Protein AF-A0A158QHE8-F1 (afdb_monomer_lite)

Foldseek 3Di:
DDDPPPVVVVVVVVDPWCFLVNQFDWDWDDDPPDNPDTDTHTRDDDDDQQDDPDPVSVVVNLVCLLVVHCVVVVLQQQQQDADPRTDGHGRRCCVSNVVSVVSNVVSVVVVVVVVVVVVVVVVVVVVVVVVVVVVVVVVPPD

Structure (mmCIF, N/CA/C/O backbone):
data_AF-A0A158QHE8-F1
#
_entry.id   AF-A0A158QHE8-F1
#
loop_
_atom_site.group_PDB
_atom_site.id
_atom_site.type_symbol
_atom_site.label_atom_id
_atom_site.label_alt_id
_atom_site.label_comp_id
_atom_site.label_asym_id
_atom_site.label_entity_id
_atom_site.label_seq_id
_atom_site.pdbx_PDB_ins_code
_atom_site.Cartn_x
_atom_site.Cartn_y
_atom_site.Cartn_z
_atom_site.occupancy
_atom_site.B_iso_or_equiv
_atom_site.auth_seq_id
_atom_site.auth_comp_id
_atom_site.auth_asym_id
_atom_site.auth_atom_id
_atom_site.pdbx_PDB_model_num
ATOM 1 N N . MET A 1 1 ? 32.308 -4.640 -48.164 1.00 33.34 1 MET A N 1
ATOM 2 C CA . MET A 1 1 ? 32.770 -5.032 -46.815 1.00 33.34 1 MET A CA 1
ATOM 3 C C . MET A 1 1 ? 31.640 -4.770 -45.834 1.00 33.34 1 MET A C 1
ATOM 5 O O . MET A 1 1 ? 31.375 -3.624 -45.507 1.00 33.34 1 MET A O 1
ATOM 9 N N . HIS A 1 2 ? 30.897 -5.818 -45.483 1.00 29.27 2 HIS A N 1
ATOM 10 C CA . HIS A 1 2 ? 29.743 -5.762 -44.586 1.00 29.27 2 HIS A CA 1
ATOM 11 C C . HIS A 1 2 ? 30.221 -6.187 -43.193 1.00 29.27 2 HIS A C 1
ATOM 13 O O . HIS A 1 2 ? 30.772 -7.276 -43.046 1.00 29.27 2 HIS A O 1
ATOM 19 N N . SER A 1 3 ? 30.081 -5.306 -42.201 1.00 35.41 3 SER A N 1
ATOM 20 C CA . SER A 1 3 ? 30.387 -5.618 -40.802 1.00 35.41 3 SER A CA 1
ATOM 21 C C . SER A 1 3 ? 29.316 -6.580 -40.260 1.00 35.41 3 SER A C 1
ATOM 23 O O . SER A 1 3 ? 28.138 -6.230 -40.334 1.00 35.41 3 SER A O 1
ATOM 25 N N . PRO A 1 4 ? 29.663 -7.766 -39.717 1.00 40.38 4 PRO A N 1
ATOM 26 C CA . PRO A 1 4 ? 28.682 -8.777 -39.296 1.00 40.38 4 PRO A CA 1
ATOM 27 C C . PRO A 1 4 ? 27.926 -8.435 -37.998 1.00 40.38 4 PRO A C 1
ATOM 29 O O . PRO A 1 4 ? 27.079 -9.207 -37.559 1.00 40.38 4 PRO A O 1
ATOM 32 N N . ASN A 1 5 ? 28.210 -7.293 -37.364 1.00 40.19 5 ASN A N 1
ATOM 33 C CA . ASN A 1 5 ? 27.805 -7.037 -35.977 1.00 40.19 5 ASN A CA 1
ATOM 34 C C . ASN A 1 5 ? 26.470 -6.280 -35.826 1.00 40.19 5 ASN A C 1
ATOM 36 O O . ASN A 1 5 ? 26.023 -6.059 -34.703 1.00 40.19 5 ASN A O 1
ATOM 40 N N . SER A 1 6 ? 25.801 -5.889 -36.918 1.00 41.22 6 SER A N 1
ATOM 41 C CA . SER A 1 6 ? 24.532 -5.138 -36.841 1.00 41.22 6 SER A CA 1
ATOM 42 C C . SER A 1 6 ? 23.288 -6.018 -36.659 1.00 41.22 6 SER A C 1
ATOM 44 O O . SER A 1 6 ? 22.248 -5.519 -36.227 1.00 41.22 6 SER A O 1
ATOM 46 N N . LEU A 1 7 ? 23.385 -7.325 -36.930 1.00 37.94 7 LEU A N 1
ATOM 47 C CA . LEU A 1 7 ? 22.260 -8.268 -36.834 1.00 37.94 7 LEU A CA 1
ATOM 48 C C . LEU A 1 7 ? 21.968 -8.733 -35.395 1.00 37.94 7 LEU A C 1
ATOM 50 O O . LEU A 1 7 ? 20.879 -9.233 -35.125 1.00 37.94 7 LEU A O 1
ATOM 54 N N . GLY A 1 8 ? 22.910 -8.548 -34.460 1.00 34.84 8 GLY A N 1
ATOM 55 C CA . GLY A 1 8 ? 22.705 -8.847 -33.036 1.00 34.84 8 GLY A CA 1
ATOM 56 C C . GLY A 1 8 ? 22.002 -7.722 -32.270 1.00 34.84 8 GLY A C 1
ATOM 57 O O . GLY A 1 8 ? 21.229 -7.989 -31.358 1.00 34.84 8 GLY A O 1
ATOM 58 N N . VAL A 1 9 ? 22.224 -6.465 -32.670 1.00 43.16 9 VAL A N 1
ATOM 59 C CA . VAL A 1 9 ? 21.632 -5.283 -32.014 1.00 43.16 9 VAL A CA 1
ATOM 60 C C . VAL A 1 9 ? 20.197 -5.041 -32.489 1.00 43.16 9 VAL A C 1
ATOM 62 O O . VAL A 1 9 ? 19.340 -4.652 -31.703 1.00 43.16 9 VAL A O 1
ATOM 65 N N . THR A 1 10 ? 19.900 -5.335 -33.756 1.00 39.47 10 THR A N 1
ATOM 66 C CA . THR A 1 10 ? 18.564 -5.123 -34.344 1.00 39.47 10 THR A CA 1
ATOM 67 C C . THR A 1 10 ? 17.521 -6.144 -33.883 1.00 39.47 10 THR A C 1
ATOM 69 O O . THR A 1 10 ? 16.352 -5.791 -33.783 1.00 39.47 10 THR A O 1
ATOM 72 N N . ARG A 1 11 ? 17.921 -7.363 -33.486 1.00 34.16 11 ARG A N 1
ATOM 73 C CA . ARG A 1 11 ? 17.005 -8.359 -32.889 1.00 34.16 11 ARG A CA 1
ATOM 74 C C . ARG A 1 11 ? 16.609 -8.071 -31.435 1.00 34.16 11 ARG A C 1
ATOM 76 O O . ARG A 1 11 ? 15.685 -8.693 -30.924 1.00 34.16 11 ARG A O 1
ATOM 83 N N . LEU A 1 12 ? 17.308 -7.158 -30.759 1.00 44.22 12 LEU A N 1
ATOM 84 C CA . LEU A 1 12 ? 17.022 -6.786 -29.368 1.00 44.22 12 LEU A CA 1
ATOM 85 C C . LEU A 1 12 ? 16.002 -5.643 -29.256 1.00 44.22 12 LEU A C 1
ATOM 87 O O . LEU A 1 12 ? 15.451 -5.436 -28.182 1.00 44.22 12 LEU A O 1
ATOM 91 N N . ILE A 1 13 ? 15.713 -4.931 -30.352 1.00 44.88 13 ILE A N 1
ATOM 92 C CA . ILE A 1 13 ? 14.737 -3.826 -30.370 1.00 44.88 13 ILE A CA 1
ATOM 93 C C . ILE A 1 13 ? 13.290 -4.349 -30.474 1.00 44.88 13 ILE A C 1
ATOM 95 O O . ILE A 1 13 ? 12.356 -3.650 -30.099 1.00 44.88 13 ILE A O 1
ATOM 99 N N . GLU A 1 14 ? 13.079 -5.596 -30.910 1.00 44.88 14 GLU A N 1
ATOM 100 C CA . GLU A 1 14 ? 11.734 -6.193 -31.001 1.00 44.88 14 GLU A CA 1
ATOM 101 C C . GLU A 1 14 ? 11.155 -6.623 -29.644 1.00 44.88 14 GLU A C 1
ATOM 103 O O . GLU A 1 14 ? 9.944 -6.771 -29.511 1.00 44.88 14 GLU A O 1
ATOM 108 N N . ASN A 1 15 ? 11.989 -6.775 -28.612 1.00 43.66 15 ASN A N 1
ATOM 109 C CA . ASN A 1 15 ? 11.552 -7.185 -27.281 1.00 43.66 15 ASN A CA 1
ATOM 110 C C . ASN A 1 15 ? 11.829 -6.054 -26.291 1.00 43.66 15 ASN A C 1
ATOM 112 O O . ASN A 1 15 ? 12.889 -5.997 -25.677 1.00 43.66 15 ASN A O 1
ATOM 116 N N . ASN A 1 16 ? 10.849 -5.159 -26.156 1.00 49.03 16 ASN A N 1
ATOM 117 C CA . ASN A 1 16 ? 10.824 -3.938 -25.339 1.00 49.03 16 ASN A CA 1
ATOM 118 C C . ASN A 1 16 ? 10.921 -4.174 -23.807 1.00 49.03 16 ASN A C 1
ATOM 120 O O . ASN A 1 16 ? 10.322 -3.453 -23.012 1.00 49.03 16 ASN A O 1
ATOM 124 N N . TRP A 1 17 ? 11.643 -5.205 -23.369 1.00 51.34 17 TRP A N 1
ATOM 125 C CA . TRP A 1 17 ? 11.771 -5.616 -21.977 1.00 51.34 17 TRP A CA 1
ATOM 126 C C . TRP A 1 17 ? 13.181 -5.291 -21.483 1.00 51.34 17 TRP A C 1
ATOM 128 O O . TRP A 1 17 ? 14.134 -6.022 -21.751 1.00 51.34 17 TRP A O 1
ATOM 138 N N . VAL A 1 18 ? 13.329 -4.190 -20.742 1.00 57.62 18 VAL A N 1
ATOM 139 C CA . VAL A 1 18 ? 14.586 -3.866 -20.050 1.00 57.62 18 VAL A CA 1
ATOM 140 C C . VAL A 1 18 ? 14.807 -4.910 -18.955 1.00 57.62 18 VAL A C 1
ATOM 142 O O . VAL A 1 18 ? 14.212 -4.839 -17.886 1.00 57.62 18 VAL A O 1
ATOM 145 N N . GLN A 1 19 ? 15.617 -5.921 -19.243 1.00 61.06 19 GLN A N 1
ATOM 146 C CA . GLN A 1 19 ? 15.962 -6.998 -18.311 1.00 61.06 19 GLN A CA 1
ATOM 147 C C . GLN A 1 19 ? 17.095 -6.579 -17.364 1.00 61.06 19 GLN A C 1
ATOM 149 O O . GLN A 1 19 ? 17.908 -5.718 -17.719 1.00 61.06 19 GLN A O 1
ATOM 154 N N . LEU A 1 20 ? 17.207 -7.239 -16.203 1.00 58.28 20 LEU A N 1
ATOM 155 C CA . LEU A 1 20 ? 18.291 -7.052 -15.219 1.00 58.28 20 LEU A CA 1
ATOM 156 C C . LEU A 1 20 ? 19.687 -6.944 -15.872 1.00 58.28 20 LEU A C 1
ATOM 158 O O . LEU A 1 20 ? 20.482 -6.063 -15.543 1.00 58.28 20 LEU A O 1
ATOM 162 N N . PHE A 1 21 ? 19.965 -7.802 -16.858 1.00 58.53 21 PHE A N 1
ATOM 163 C CA . PHE A 1 21 ? 21.249 -7.858 -17.565 1.00 58.53 21 PHE A CA 1
ATOM 164 C C . PHE A 1 21 ? 21.577 -6.606 -18.396 1.00 58.53 21 PHE A C 1
ATOM 166 O O . PHE A 1 21 ? 22.757 -6.318 -18.606 1.00 58.53 21 PHE A O 1
ATOM 173 N N . PHE A 1 22 ? 20.572 -5.838 -18.830 1.00 66.00 22 PHE A N 1
ATOM 174 C CA . PHE A 1 22 ? 20.749 -4.623 -19.634 1.00 66.00 22 PHE A CA 1
ATOM 175 C C . PHE A 1 22 ? 20.907 -3.348 -18.787 1.00 66.00 22 PHE A C 1
ATOM 177 O O . PHE A 1 22 ? 21.233 -2.287 -19.326 1.00 66.00 22 PHE A O 1
ATOM 184 N N . CYS A 1 23 ? 20.738 -3.428 -17.461 1.00 68.69 23 CYS A N 1
ATOM 185 C CA . CYS A 1 23 ? 20.956 -2.309 -16.541 1.00 68.69 23 CYS A CA 1
ATOM 186 C C . CYS A 1 23 ? 22.450 -2.154 -16.191 1.00 68.69 23 CYS A C 1
ATOM 188 O O . CYS A 1 23 ? 22.857 -2.278 -15.038 1.00 68.69 23 CYS A O 1
ATOM 190 N N . ARG A 1 24 ? 23.290 -1.937 -17.210 1.00 71.38 24 ARG A N 1
ATOM 191 C CA . ARG A 1 24 ? 24.736 -1.698 -17.066 1.00 71.38 24 ARG A CA 1
ATOM 192 C C . ARG A 1 24 ? 25.168 -0.484 -17.889 1.00 71.38 24 ARG A C 1
ATOM 194 O O . ARG A 1 24 ? 24.560 -0.178 -18.914 1.00 71.38 24 ARG A O 1
ATOM 201 N N . GLY A 1 25 ? 26.230 0.188 -17.449 1.00 80.44 25 GLY A N 1
ATOM 202 C CA . GLY A 1 25 ? 26.768 1.390 -18.094 1.00 80.44 25 GLY A CA 1
ATOM 203 C C . GLY A 1 25 ? 26.178 2.690 -17.541 1.00 80.44 25 GLY A C 1
ATOM 204 O O . GLY A 1 25 ? 25.587 2.709 -16.465 1.00 80.44 25 GLY A O 1
ATOM 205 N N . TYR A 1 26 ? 26.345 3.786 -18.277 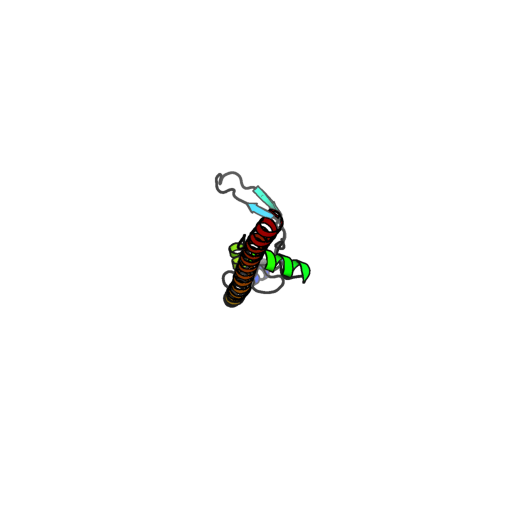1.00 81.56 26 TYR A N 1
ATOM 206 C CA . TYR A 1 26 ? 25.949 5.128 -17.842 1.00 81.56 26 TYR A CA 1
ATOM 207 C C . TYR A 1 26 ? 24.707 5.614 -18.599 1.00 81.56 26 TYR A C 1
ATOM 209 O O . TYR A 1 26 ? 24.410 5.168 -19.712 1.00 81.56 26 TYR A O 1
ATOM 217 N N . TYR A 1 27 ? 23.940 6.506 -17.986 1.00 81.44 27 TYR A N 1
ATOM 218 C CA . TYR A 1 27 ? 22.881 7.266 -18.639 1.00 81.44 27 TYR A CA 1
ATOM 219 C C . TYR A 1 27 ? 23.106 8.756 -18.407 1.00 81.44 27 TYR A C 1
ATOM 221 O O . TYR A 1 27 ? 23.721 9.151 -17.419 1.00 81.44 27 TYR A O 1
ATOM 229 N N . ILE A 1 28 ? 22.625 9.564 -19.345 1.00 84.69 28 ILE A N 1
ATOM 230 C CA . ILE A 1 28 ? 22.674 11.015 -19.230 1.00 84.69 28 ILE A CA 1
ATOM 231 C C . ILE A 1 28 ? 21.380 11.452 -18.552 1.00 84.69 28 ILE A C 1
ATOM 233 O O . ILE A 1 28 ? 20.292 11.148 -19.051 1.00 84.69 28 ILE A O 1
ATOM 237 N N . ARG A 1 29 ? 21.499 12.116 -17.403 1.00 81.56 29 ARG A N 1
ATOM 238 C CA . ARG A 1 29 ? 20.388 12.796 -16.744 1.00 81.56 29 ARG A CA 1
ATOM 239 C C . ARG A 1 29 ? 20.438 14.268 -17.141 1.00 81.56 29 ARG A C 1
ATOM 241 O O . ARG A 1 29 ? 21.485 14.899 -17.058 1.00 81.56 29 ARG A O 1
ATOM 248 N N . TYR A 1 30 ? 19.289 14.784 -17.555 1.00 80.56 30 TYR A N 1
ATOM 249 C CA . TYR A 1 30 ? 19.059 16.212 -17.718 1.00 80.56 30 TYR A CA 1
ATOM 250 C C . TYR A 1 30 ? 18.218 16.656 -16.525 1.00 80.56 30 TYR A C 1
ATOM 252 O O . TYR A 1 30 ? 17.148 16.084 -16.290 1.00 80.56 30 TYR A O 1
ATOM 260 N N . GLU A 1 31 ? 18.719 17.597 -15.732 1.00 77.25 31 GLU A N 1
ATOM 261 C CA . GLU A 1 31 ? 17.907 18.234 -14.700 1.00 77.25 31 GLU A CA 1
ATOM 262 C C . GLU A 1 31 ? 16.925 19.190 -15.388 1.00 77.25 31 GLU A C 1
ATOM 264 O O . GLU A 1 31 ? 17.266 19.841 -16.374 1.00 77.25 31 GLU A O 1
ATOM 269 N N . SER A 1 32 ? 15.669 19.216 -14.939 1.00 67.38 32 SER A N 1
ATOM 270 C CA . SER A 1 32 ? 14.552 19.828 -15.678 1.00 67.38 32 SER A CA 1
ATOM 271 C C . SER A 1 32 ? 14.678 21.336 -15.921 1.00 67.38 32 SER A C 1
ATOM 273 O O . SER A 1 32 ? 13.879 21.886 -16.675 1.00 67.38 32 SER A O 1
ATOM 275 N N . GLU A 1 33 ? 15.647 21.997 -15.291 1.00 66.06 33 GLU A N 1
ATOM 276 C CA . GLU A 1 33 ? 15.824 23.450 -15.331 1.00 66.06 33 GLU A CA 1
ATOM 277 C C . GLU A 1 33 ? 17.030 23.903 -16.174 1.00 66.06 33 GLU A C 1
ATOM 279 O O . GLU A 1 33 ? 17.072 25.070 -16.550 1.00 66.06 33 GLU A O 1
ATOM 284 N N . ASP A 1 34 ? 17.943 23.002 -16.565 1.00 59.97 34 ASP A N 1
ATOM 285 C CA . ASP A 1 34 ? 19.123 23.343 -17.373 1.00 59.97 34 ASP A CA 1
ATOM 286 C C . ASP A 1 34 ? 19.448 22.215 -18.368 1.00 59.97 34 ASP A C 1
ATOM 288 O O . ASP A 1 34 ? 20.001 21.168 -18.029 1.00 59.97 34 ASP A O 1
ATOM 292 N N . THR A 1 35 ? 19.101 22.417 -19.644 1.00 67.12 35 THR A N 1
ATOM 293 C CA . THR A 1 35 ? 19.384 21.429 -20.713 1.00 67.12 35 THR A CA 1
ATOM 294 C C . THR A 1 35 ? 20.874 21.400 -21.094 1.00 67.12 35 THR A C 1
ATOM 296 O O . THR A 1 35 ? 21.330 20.470 -21.760 1.00 67.12 35 THR A O 1
ATOM 299 N N . ASP A 1 36 ? 21.643 22.389 -20.633 1.00 73.19 36 ASP A N 1
ATOM 300 C CA . ASP A 1 36 ? 23.030 22.624 -21.039 1.00 73.19 36 ASP A CA 1
ATOM 301 C C . ASP A 1 36 ? 24.067 21.862 -20.193 1.00 73.19 36 ASP A C 1
ATOM 303 O O . ASP A 1 36 ? 25.238 21.797 -20.576 1.00 73.19 36 ASP A O 1
ATOM 307 N N . GLN A 1 37 ? 23.665 21.236 -19.079 1.00 73.94 37 GLN A N 1
ATOM 308 C CA . GLN A 1 37 ? 24.568 20.486 -18.194 1.00 73.94 37 GLN A CA 1
ATOM 309 C C . GLN A 1 37 ? 24.133 19.018 -18.040 1.00 73.94 37 GLN A C 1
ATOM 311 O O . GLN A 1 37 ? 23.455 18.658 -17.079 1.00 73.94 37 GLN A O 1
ATOM 316 N N . PRO A 1 38 ? 24.511 18.136 -18.986 1.00 79.31 38 PRO A N 1
ATOM 317 C CA . PRO A 1 38 ? 24.222 16.712 -18.878 1.00 79.31 38 PRO A CA 1
ATOM 318 C C . PRO A 1 38 ? 25.084 16.049 -17.796 1.00 79.31 38 PRO A C 1
ATOM 320 O O . PRO A 1 38 ? 26.310 15.982 -17.918 1.00 79.31 38 PRO A O 1
ATOM 323 N N . GLU A 1 39 ? 24.448 15.470 -16.780 1.00 80.19 39 GLU A N 1
ATOM 324 C CA . GLU A 1 39 ? 25.140 14.669 -15.772 1.00 80.19 39 GLU A CA 1
ATOM 325 C C . GLU A 1 39 ? 25.212 13.197 -16.192 1.00 80.19 39 GLU A C 1
ATOM 327 O O . GLU A 1 39 ? 24.207 12.553 -16.513 1.00 80.19 39 GLU A O 1
ATOM 332 N N . LEU A 1 40 ? 26.422 12.634 -16.168 1.00 82.44 40 LEU A N 1
ATOM 333 C CA . LEU A 1 40 ? 26.656 11.209 -16.392 1.00 82.44 40 LEU A CA 1
ATOM 334 C C . LEU A 1 40 ? 26.414 10.440 -15.094 1.00 82.44 40 LEU A C 1
ATOM 336 O O . LEU A 1 40 ? 27.215 10.495 -14.162 1.00 82.44 40 LEU A O 1
ATOM 340 N N . MET A 1 41 ? 25.329 9.673 -15.056 1.00 80.62 41 MET A N 1
ATOM 341 C CA . MET A 1 41 ? 24.976 8.834 -13.916 1.00 80.62 41 MET A CA 1
ATOM 342 C C . MET A 1 41 ? 25.134 7.352 -14.250 1.00 80.62 41 MET A C 1
ATOM 344 O O . MET A 1 41 ? 24.831 6.903 -15.355 1.00 80.62 41 MET A O 1
ATOM 348 N N . GLU A 1 42 ? 25.589 6.558 -13.283 1.00 81.50 42 GLU A N 1
ATOM 349 C CA . GLU A 1 42 ? 25.657 5.104 -13.434 1.00 81.50 42 GLU A CA 1
ATOM 350 C C . GLU A 1 42 ? 24.252 4.488 -13.357 1.00 81.50 42 GLU A C 1
ATOM 352 O O . GLU A 1 42 ? 23.460 4.800 -12.458 1.00 81.50 42 GLU A O 1
ATOM 357 N N . ARG A 1 43 ? 23.931 3.594 -14.298 1.00 77.88 43 ARG A N 1
ATOM 358 C CA . ARG A 1 43 ? 22.698 2.804 -14.251 1.00 77.88 43 ARG A CA 1
ATOM 359 C C . ARG A 1 43 ? 22.832 1.763 -13.149 1.00 77.88 43 ARG A C 1
ATOM 361 O O . ARG A 1 43 ? 23.736 0.935 -13.185 1.00 77.88 43 ARG A O 1
ATOM 368 N N . ARG A 1 44 ? 21.906 1.781 -12.195 1.00 77.69 44 ARG A N 1
ATOM 369 C CA . ARG A 1 44 ? 21.813 0.770 -11.141 1.00 77.69 44 ARG A CA 1
ATOM 370 C C . ARG A 1 44 ? 20.415 0.184 -11.128 1.00 77.69 44 ARG A C 1
ATOM 372 O O . ARG A 1 44 ? 19.433 0.922 -11.201 1.00 77.69 44 ARG A O 1
ATOM 379 N N . TRP A 1 45 ? 20.340 -1.137 -11.016 1.00 76.31 45 TRP A N 1
ATOM 380 C CA . TRP A 1 45 ? 19.077 -1.818 -10.793 1.00 76.31 45 TRP A CA 1
ATOM 381 C C . TRP A 1 45 ? 18.718 -1.676 -9.316 1.00 76.31 45 TRP A C 1
ATOM 383 O O . TRP A 1 45 ? 19.445 -2.151 -8.443 1.00 76.31 45 TRP A O 1
ATOM 393 N N . LEU A 1 46 ? 17.655 -0.928 -9.042 1.00 78.94 46 LEU A N 1
ATOM 394 C CA . LEU A 1 46 ? 17.232 -0.598 -7.689 1.00 78.94 46 LEU A CA 1
ATOM 395 C C . LEU A 1 46 ? 15.902 -1.280 -7.401 1.00 78.94 46 LEU A C 1
ATOM 397 O O . LEU A 1 46 ? 14.918 -1.0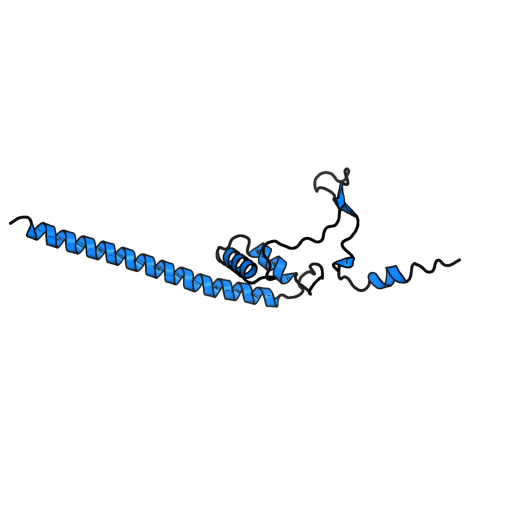56 -8.107 1.00 78.94 46 LEU A O 1
ATOM 401 N N . ASN A 1 47 ? 15.880 -2.065 -6.327 1.00 78.56 47 ASN A N 1
ATOM 402 C CA . ASN A 1 47 ? 14.644 -2.574 -5.759 1.00 78.56 47 ASN A CA 1
ATOM 403 C C . ASN A 1 47 ? 13.963 -1.488 -4.941 1.00 78.56 47 ASN A C 1
ATOM 405 O O . ASN A 1 47 ? 14.606 -0.695 -4.249 1.00 78.56 47 ASN A O 1
ATOM 409 N N . TYR A 1 48 ? 12.641 -1.470 -5.011 1.00 80.62 48 TYR A N 1
ATOM 410 C CA . TYR A 1 48 ? 11.861 -0.573 -4.180 1.00 80.62 48 TYR A CA 1
ATOM 411 C C . TYR A 1 48 ? 11.819 -1.097 -2.745 1.00 80.62 48 TYR A C 1
ATOM 413 O O . TYR A 1 48 ? 11.679 -2.310 -2.554 1.00 80.62 48 TYR A O 1
ATOM 421 N N . PRO A 1 49 ? 11.958 -0.217 -1.736 1.00 80.50 49 PRO A N 1
ATOM 422 C CA . PRO A 1 49 ? 12.024 -0.635 -0.341 1.00 80.50 49 PRO A CA 1
ATOM 423 C C . PRO A 1 49 ? 10.768 -1.387 0.113 1.00 80.50 49 PRO A C 1
ATOM 425 O O . PRO A 1 49 ? 10.891 -2.346 0.865 1.00 80.50 49 PRO A O 1
ATOM 428 N N . LEU A 1 50 ? 9.582 -1.004 -0.376 1.00 83.12 50 LEU A N 1
ATOM 429 C CA . LEU A 1 50 ? 8.316 -1.668 -0.053 1.00 83.12 50 LEU A CA 1
ATOM 430 C C . LEU A 1 50 ? 7.980 -2.710 -1.127 1.00 83.12 50 LEU A C 1
ATOM 432 O O . LEU A 1 50 ? 7.340 -2.413 -2.134 1.00 83.12 50 LEU A O 1
ATOM 436 N N . ASN A 1 51 ? 8.469 -3.930 -0.940 1.00 84.62 51 ASN A N 1
ATOM 437 C CA . ASN A 1 51 ? 8.266 -5.038 -1.870 1.00 84.62 51 ASN A CA 1
ATOM 438 C C . ASN A 1 51 ? 7.648 -6.255 -1.170 1.00 84.62 51 ASN A C 1
ATOM 440 O O . ASN A 1 51 ? 7.537 -6.311 0.056 1.00 84.62 51 ASN A O 1
ATOM 444 N N . PHE A 1 52 ? 7.259 -7.242 -1.978 1.00 86.19 52 PHE A N 1
ATOM 445 C CA . PHE A 1 52 ? 6.652 -8.495 -1.526 1.00 86.19 52 PHE A CA 1
ATOM 446 C C . PHE A 1 52 ? 7.631 -9.677 -1.576 1.00 86.19 52 PHE A C 1
ATOM 448 O O . PHE A 1 52 ? 7.196 -10.825 -1.591 1.00 86.19 52 PHE A O 1
ATOM 455 N N . ASP A 1 53 ? 8.942 -9.413 -1.572 1.00 84.94 53 ASP A N 1
ATOM 456 C CA . ASP A 1 53 ? 9.971 -10.455 -1.710 1.00 84.94 53 ASP A CA 1
ATOM 457 C C . ASP A 1 53 ? 10.064 -11.332 -0.452 1.00 84.94 53 ASP A C 1
ATOM 459 O O . ASP A 1 53 ? 10.391 -12.514 -0.518 1.00 84.94 53 ASP A O 1
ATOM 463 N N . ASN A 1 54 ? 9.768 -10.751 0.717 1.00 89.50 54 ASN A N 1
ATOM 464 C CA . ASN A 1 54 ? 9.809 -11.424 2.013 1.00 89.50 54 ASN A CA 1
ATOM 465 C C . ASN A 1 54 ? 8.545 -11.125 2.818 1.00 89.50 54 ASN A C 1
ATOM 467 O O . ASN A 1 54 ? 8.032 -10.007 2.777 1.00 89.50 54 ASN A O 1
ATOM 471 N N . VAL A 1 55 ? 8.102 -12.082 3.641 1.00 91.56 55 VAL A N 1
ATOM 472 C CA . VAL A 1 55 ? 6.896 -11.931 4.479 1.00 91.56 55 VAL A CA 1
ATOM 473 C C . VAL A 1 55 ? 6.935 -10.667 5.356 1.00 91.56 55 VAL A C 1
ATOM 475 O O . VAL A 1 55 ? 5.963 -9.915 5.317 1.00 91.56 55 VAL A O 1
ATOM 478 N N . PRO A 1 56 ? 8.024 -10.348 6.092 1.00 92.00 56 PRO A N 1
ATOM 479 C CA . PRO A 1 56 ? 8.063 -9.133 6.910 1.00 92.00 56 PRO A CA 1
ATOM 480 C C . PRO A 1 56 ? 7.968 -7.845 6.085 1.00 92.00 56 PRO A C 1
ATOM 482 O O . PRO A 1 56 ? 7.310 -6.895 6.502 1.00 92.00 56 PRO A O 1
ATOM 485 N N . ASN A 1 57 ? 8.585 -7.818 4.901 1.00 89.88 57 ASN A N 1
ATOM 486 C CA . ASN A 1 57 ? 8.546 -6.641 4.037 1.00 89.88 57 ASN A CA 1
ATOM 487 C C . ASN A 1 57 ? 7.176 -6.472 3.363 1.00 89.88 57 ASN A C 1
ATOM 489 O O . ASN A 1 57 ? 6.674 -5.356 3.235 1.00 89.88 57 ASN A O 1
ATOM 493 N N . GLY A 1 58 ? 6.523 -7.586 3.022 1.00 89.38 58 GLY A N 1
ATOM 494 C CA . GLY A 1 58 ? 5.142 -7.599 2.550 1.00 89.38 58 GLY A CA 1
ATOM 495 C C . GLY A 1 58 ? 4.164 -7.109 3.620 1.00 89.38 58 GLY A C 1
ATOM 496 O O . GLY A 1 58 ? 3.273 -6.320 3.317 1.00 89.38 58 GLY A O 1
ATOM 497 N N . LEU A 1 59 ? 4.361 -7.492 4.887 1.00 91.12 59 LEU A N 1
ATOM 498 C CA . LEU A 1 59 ? 3.563 -6.973 6.004 1.00 91.12 59 LEU A CA 1
ATOM 499 C C . LEU A 1 59 ? 3.766 -5.467 6.204 1.00 91.12 59 LEU A C 1
ATOM 501 O O . LEU A 1 59 ? 2.782 -4.747 6.352 1.00 91.12 59 LEU A O 1
ATOM 505 N N . LEU A 1 60 ? 5.010 -4.977 6.156 1.00 91.31 60 LEU A N 1
ATOM 506 C CA . LEU A 1 60 ? 5.301 -3.540 6.218 1.00 91.31 60 LEU A CA 1
ATOM 507 C C . LEU A 1 60 ? 4.628 -2.784 5.065 1.00 91.31 60 LEU A C 1
ATOM 509 O O . LEU A 1 60 ? 4.012 -1.742 5.269 1.00 91.31 60 LEU A O 1
ATOM 513 N N . THR A 1 61 ? 4.699 -3.346 3.863 1.00 89.69 61 THR A N 1
ATOM 514 C CA . THR A 1 61 ? 4.057 -2.802 2.667 1.00 89.69 61 THR A CA 1
ATOM 515 C C . THR A 1 61 ? 2.538 -2.696 2.834 1.00 89.69 61 THR A C 1
ATOM 517 O O . THR A 1 61 ? 1.949 -1.649 2.562 1.00 89.69 61 THR A O 1
ATOM 520 N N . LEU A 1 62 ? 1.894 -3.753 3.334 1.00 88.69 62 LEU A N 1
ATOM 521 C CA . LEU A 1 62 ? 0.455 -3.777 3.607 1.00 88.69 62 LEU A CA 1
ATOM 522 C C . LEU A 1 62 ? 0.053 -2.848 4.760 1.00 88.69 62 LEU A C 1
ATOM 524 O O . LEU A 1 62 ? -1.045 -2.285 4.739 1.00 88.69 62 LEU A O 1
ATOM 528 N N . PHE A 1 63 ? 0.932 -2.663 5.743 1.00 89.56 63 PHE A N 1
ATOM 529 C CA . PHE A 1 63 ? 0.739 -1.708 6.827 1.00 89.56 63 PHE A CA 1
ATOM 530 C C . PHE A 1 63 ? 0.741 -0.268 6.298 1.00 89.56 63 PHE A C 1
ATOM 532 O O . PHE A 1 63 ? -0.224 0.454 6.532 1.00 89.56 63 PHE A O 1
ATOM 539 N N . VAL A 1 64 ? 1.742 0.120 5.502 1.00 89.38 64 VAL A N 1
ATOM 540 C CA . VAL A 1 64 ? 1.799 1.446 4.852 1.00 89.38 64 VAL A CA 1
ATOM 541 C C . VAL A 1 64 ? 0.589 1.669 3.937 1.00 89.38 64 VAL A C 1
ATOM 543 O O . VAL A 1 64 ? -0.023 2.734 3.945 1.00 89.38 64 VAL A O 1
ATOM 546 N N . ALA A 1 65 ? 0.165 0.643 3.193 1.00 88.94 65 ALA A N 1
ATOM 547 C CA . ALA A 1 65 ? -1.055 0.734 2.393 1.00 88.94 65 ALA A CA 1
ATOM 548 C C . ALA A 1 65 ? -2.311 0.984 3.257 1.00 88.94 65 ALA A C 1
ATOM 550 O O . ALA A 1 65 ? -3.208 1.710 2.833 1.00 88.94 65 ALA A O 1
ATOM 551 N N . SER A 1 66 ? -2.372 0.420 4.470 1.00 88.31 66 SER A N 1
ATOM 552 C CA . SER A 1 66 ? -3.504 0.593 5.393 1.00 88.31 66 SER A CA 1
ATOM 553 C C . SER A 1 66 ? -3.549 1.951 6.098 1.00 88.31 66 SER A C 1
ATOM 555 O O . SER A 1 66 ? -4.629 2.385 6.494 1.00 88.31 66 SER A O 1
ATOM 557 N N . THR A 1 67 ? -2.416 2.647 6.229 1.00 88.50 67 THR A N 1
ATOM 558 C CA . THR A 1 67 ? -2.367 4.005 6.800 1.00 88.50 67 THR A CA 1
ATOM 559 C C . THR A 1 67 ? -2.757 5.086 5.790 1.00 88.50 67 THR A C 1
ATOM 561 O O . THR A 1 67 ? -2.781 6.264 6.137 1.00 88.50 67 THR A O 1
ATOM 564 N N . PHE A 1 68 ? -3.092 4.702 4.549 1.00 85.88 68 PHE A N 1
ATOM 565 C CA . PHE A 1 68 ? -3.402 5.602 3.434 1.00 85.88 68 PHE A CA 1
ATOM 566 C C . PHE A 1 68 ? -2.277 6.594 3.093 1.00 85.88 68 PHE A C 1
ATOM 568 O O . PHE A 1 68 ? -2.514 7.599 2.419 1.00 85.88 68 PHE A O 1
ATOM 575 N N . GLU A 1 69 ? -1.035 6.287 3.463 1.00 85.62 69 GLU A N 1
ATOM 576 C CA . GLU A 1 69 ? 0.131 7.111 3.158 1.00 85.62 69 GLU A CA 1
ATOM 577 C C . GLU A 1 69 ? 0.970 6.451 2.061 1.00 85.62 69 GLU A C 1
ATOM 579 O O . GLU A 1 69 ? 1.337 5.284 2.157 1.00 85.62 69 GLU A O 1
ATOM 584 N N . GLY A 1 70 ? 1.248 7.163 0.965 1.00 82.31 70 GLY A N 1
ATOM 585 C CA . GLY A 1 70 ? 2.095 6.634 -0.116 1.00 82.31 70 GLY A CA 1
ATOM 586 C C . GLY A 1 70 ? 1.523 5.427 -0.882 1.00 82.31 70 GLY A C 1
ATOM 587 O O . GLY A 1 70 ? 2.152 4.949 -1.828 1.00 82.31 70 GLY A O 1
ATOM 588 N N . TRP A 1 71 ? 0.312 4.968 -0.544 1.00 84.25 71 TRP A N 1
ATOM 589 C CA . TRP A 1 71 ? -0.365 3.848 -1.201 1.00 84.25 71 TRP A CA 1
ATOM 590 C C . TRP A 1 71 ? -0.590 4.025 -2.715 1.00 84.25 71 TRP A C 1
ATOM 592 O O . TRP A 1 71 ? -0.504 3.013 -3.412 1.00 84.25 71 TRP A O 1
ATOM 602 N N . PRO A 1 72 ? -0.810 5.236 -3.288 1.00 84.94 72 PRO A N 1
ATOM 603 C CA . PRO A 1 72 ? -0.975 5.365 -4.734 1.00 84.94 72 PRO A CA 1
ATOM 604 C C . PRO A 1 72 ? 0.326 5.039 -5.467 1.00 84.94 72 PRO A C 1
ATOM 606 O O . PRO A 1 72 ? 0.310 4.308 -6.450 1.00 84.94 72 PRO A O 1
ATOM 609 N N . SER A 1 73 ? 1.469 5.513 -4.960 1.00 83.94 73 SER A N 1
ATOM 610 C CA . SER A 1 73 ? 2.792 5.209 -5.519 1.00 83.94 73 SER A CA 1
ATOM 611 C C . SER A 1 73 ? 3.082 3.708 -5.483 1.00 83.94 73 SER A C 1
ATOM 613 O O . SER A 1 73 ? 3.592 3.146 -6.454 1.00 83.94 73 SER A O 1
ATOM 615 N N . LEU A 1 74 ? 2.696 3.052 -4.388 1.00 83.31 74 LEU A N 1
ATOM 616 C CA . LEU A 1 74 ? 2.828 1.610 -4.213 1.00 83.31 74 LEU A CA 1
ATOM 617 C C . LEU A 1 74 ? 1.917 0.815 -5.163 1.00 83.31 74 LEU A C 1
ATOM 619 O O . LEU A 1 74 ? 2.332 -0.190 -5.748 1.00 83.31 74 LEU A O 1
ATOM 623 N N . LEU A 1 75 ? 0.689 1.296 -5.358 1.00 83.00 75 LEU A N 1
ATOM 624 C CA . LEU A 1 75 ? -0.268 0.745 -6.307 1.00 83.00 75 LEU A CA 1
ATOM 625 C C . LEU A 1 75 ? 0.253 0.863 -7.742 1.00 83.00 75 LEU A C 1
ATOM 627 O O . LEU A 1 75 ? 0.284 -0.142 -8.447 1.00 83.00 75 LEU A O 1
ATOM 631 N N . TYR A 1 76 ? 0.700 2.049 -8.167 1.00 80.00 76 TYR A N 1
ATOM 632 C CA . TYR A 1 76 ? 1.250 2.254 -9.511 1.00 80.00 76 TYR A CA 1
ATO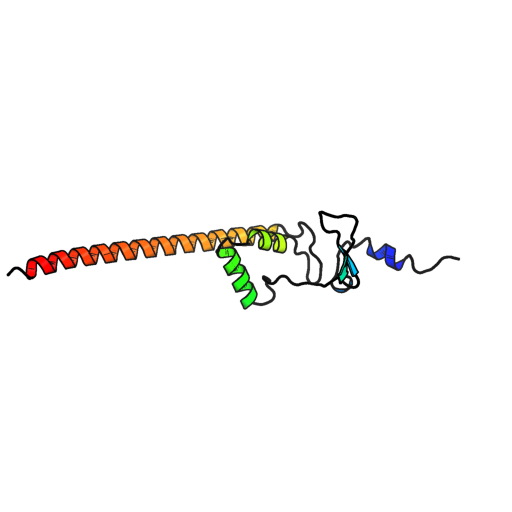M 633 C C . TYR A 1 76 ? 2.443 1.339 -9.766 1.00 80.00 76 TYR A C 1
ATOM 635 O O . TYR A 1 76 ? 2.510 0.666 -10.790 1.00 80.00 76 TYR A O 1
ATOM 643 N N . GLN A 1 77 ? 3.333 1.219 -8.785 1.00 78.19 77 GLN A N 1
ATOM 644 C CA . GLN A 1 77 ? 4.453 0.296 -8.874 1.00 78.19 77 GLN A CA 1
ATOM 645 C C . GLN A 1 77 ? 4.029 -1.174 -8.985 1.00 78.19 77 GLN A C 1
ATOM 647 O O . GLN A 1 77 ? 4.678 -1.942 -9.694 1.00 78.19 77 GLN A O 1
ATOM 652 N N . SER A 1 78 ? 2.948 -1.559 -8.310 1.00 79.06 78 SER A N 1
ATOM 653 C CA . SER A 1 78 ? 2.400 -2.913 -8.392 1.00 79.06 78 SER A CA 1
ATOM 654 C C . SER A 1 78 ? 1.700 -3.171 -9.734 1.00 79.06 78 SER A C 1
ATOM 656 O O . SER A 1 78 ? 1.804 -4.271 -10.269 1.00 79.06 78 SER A O 1
ATOM 658 N N . ILE A 1 79 ? 1.020 -2.177 -10.315 1.00 76.88 79 ILE A N 1
ATOM 659 C CA . ILE A 1 79 ? 0.364 -2.276 -11.634 1.00 76.88 79 ILE A CA 1
ATOM 660 C C . ILE A 1 79 ? 1.394 -2.386 -12.766 1.00 76.88 79 ILE A C 1
ATOM 662 O O . ILE A 1 79 ? 1.195 -3.154 -13.711 1.00 76.88 79 ILE A O 1
ATOM 666 N N . ASP A 1 80 ? 2.495 -1.642 -12.649 1.00 67.88 80 ASP A N 1
ATOM 667 C CA . ASP A 1 80 ? 3.591 -1.625 -13.623 1.00 67.88 80 ASP A CA 1
ATOM 668 C C . ASP A 1 80 ? 4.514 -2.853 -13.512 1.00 67.88 80 ASP A C 1
ATOM 670 O O . ASP A 1 80 ? 5.489 -2.980 -14.261 1.00 67.88 80 ASP A O 1
ATOM 674 N N . SER A 1 81 ? 4.232 -3.766 -12.575 1.00 67.31 81 SER A N 1
ATOM 675 C CA . SER A 1 81 ? 4.953 -5.032 -12.465 1.00 67.31 81 SER A CA 1
ATOM 676 C C . SER A 1 81 ? 4.541 -5.984 -13.598 1.00 67.31 81 SER A C 1
ATOM 678 O O . SER A 1 81 ? 3.362 -6.292 -13.788 1.00 67.31 81 SER A O 1
ATOM 680 N N . TYR A 1 82 ? 5.527 -6.426 -14.384 1.00 63.09 82 TYR A N 1
ATOM 681 C CA . TYR A 1 82 ? 5.328 -7.342 -15.512 1.00 63.09 82 TYR A CA 1
ATOM 682 C C . TYR A 1 82 ? 5.655 -8.790 -15.127 1.00 63.09 82 TYR A C 1
ATOM 684 O O . TYR A 1 82 ? 4.755 -9.602 -14.910 1.00 63.09 82 TYR A O 1
ATOM 692 N N . ALA A 1 83 ? 6.949 -9.095 -15.016 1.00 58.66 83 ALA A N 1
ATOM 693 C CA . ALA A 1 83 ? 7.498 -10.411 -14.708 1.00 58.66 83 ALA A CA 1
ATOM 694 C C . ALA A 1 83 ? 8.789 -10.263 -13.883 1.00 58.66 83 ALA A C 1
ATOM 696 O O . ALA A 1 83 ? 9.375 -9.179 -13.831 1.00 58.66 83 ALA A O 1
ATOM 697 N N . GLU A 1 84 ? 9.213 -11.347 -13.235 1.00 58.78 84 GLU A N 1
ATOM 698 C CA . GLU A 1 84 ? 10.437 -11.406 -12.422 1.00 58.78 84 GLU A CA 1
ATOM 699 C C . GLU A 1 84 ? 11.667 -10.969 -13.244 1.00 58.78 84 GLU A C 1
ATOM 701 O O . GLU A 1 84 ? 11.802 -11.352 -14.402 1.00 58.78 84 GLU A O 1
ATOM 706 N N . ASP A 1 85 ? 12.546 -10.132 -12.679 1.00 57.88 85 ASP A N 1
ATOM 707 C CA . ASP A 1 85 ? 13.758 -9.578 -13.327 1.00 57.88 85 ASP A CA 1
ATOM 708 C C . ASP A 1 85 ? 13.547 -8.688 -14.571 1.00 57.88 85 ASP A C 1
ATOM 710 O O . ASP A 1 85 ? 14.506 -8.321 -15.271 1.00 57.88 85 ASP A O 1
ATOM 714 N N . HIS A 1 86 ? 12.305 -8.278 -14.831 1.00 63.00 86 HIS A N 1
ATOM 715 C CA . HIS A 1 86 ? 11.968 -7.315 -15.873 1.00 63.00 86 HIS A CA 1
ATOM 716 C C . HIS A 1 86 ? 11.707 -5.921 -15.289 1.00 63.00 86 HIS A C 1
ATOM 718 O O . HIS A 1 86 ? 11.148 -5.755 -14.206 1.00 63.00 86 HIS A O 1
ATOM 724 N N . GLY A 1 87 ? 12.122 -4.893 -16.029 1.00 61.72 87 GLY A N 1
ATOM 725 C CA . GLY A 1 87 ? 11.790 -3.507 -15.730 1.00 61.72 87 GLY A CA 1
ATOM 726 C C . GLY A 1 87 ? 10.281 -3.254 -15.752 1.00 61.72 87 GLY A C 1
ATOM 727 O O . GLY A 1 87 ? 9.503 -4.033 -16.304 1.00 61.72 87 GLY A O 1
ATOM 728 N N . LYS A 1 88 ? 9.881 -2.128 -15.154 1.00 57.38 88 LYS A N 1
ATOM 729 C CA . LYS A 1 88 ? 8.489 -1.668 -15.133 1.00 57.38 88 LYS A CA 1
ATOM 730 C C . LYS A 1 88 ? 7.955 -1.556 -16.559 1.00 57.38 88 LYS A C 1
ATOM 732 O O . LYS A 1 88 ? 8.568 -0.874 -17.383 1.00 57.38 88 LYS A O 1
ATOM 737 N N . VAL A 1 89 ? 6.816 -2.182 -16.834 1.00 63.00 89 VAL A N 1
ATOM 738 C CA . VAL A 1 89 ? 6.098 -2.007 -18.099 1.00 63.00 89 VAL A CA 1
ATOM 739 C C . VAL A 1 89 ? 4.713 -1.487 -17.805 1.00 63.00 89 VAL A C 1
ATOM 741 O O . VAL A 1 89 ? 3.963 -2.072 -17.027 1.00 63.00 89 VAL A O 1
ATOM 744 N N . TYR A 1 90 ? 4.409 -0.356 -18.436 1.00 59.25 90 TYR A N 1
ATOM 745 C CA . TYR A 1 90 ? 3.201 0.397 -18.166 1.00 59.25 90 TYR A CA 1
ATOM 746 C C . TYR A 1 90 ? 1.957 -0.462 -18.397 1.00 59.25 90 TYR A C 1
ATOM 748 O O . TYR A 1 90 ? 1.781 -1.037 -19.475 1.00 59.25 90 TYR A O 1
ATOM 756 N N . ASN A 1 91 ? 1.087 -0.500 -17.387 1.00 59.06 91 ASN A N 1
ATOM 757 C CA . ASN A 1 91 ? -0.242 -1.108 -17.461 1.00 59.06 91 ASN A CA 1
ATOM 758 C C . ASN A 1 91 ? -0.247 -2.613 -17.805 1.00 59.06 91 ASN A C 1
ATOM 760 O O . ASN A 1 91 ? -1.104 -3.091 -18.552 1.00 59.06 91 ASN A O 1
ATOM 764 N N . CYS A 1 92 ? 0.703 -3.379 -17.264 1.00 63.84 92 CYS A N 1
ATOM 765 C CA . CYS A 1 92 ? 0.751 -4.816 -17.517 1.00 63.84 92 CYS A CA 1
ATOM 766 C C . CYS A 1 92 ? -0.384 -5.586 -16.815 1.00 63.84 92 CYS A C 1
ATOM 768 O O . CYS A 1 92 ? -0.966 -6.499 -17.408 1.00 63.84 92 CYS A O 1
ATOM 770 N N . ARG A 1 93 ? -0.704 -5.254 -15.553 1.00 64.69 93 ARG A N 1
ATOM 771 C CA . ARG A 1 93 ? -1.626 -6.062 -14.729 1.00 64.69 93 ARG A CA 1
ATOM 772 C C . ARG A 1 93 ? -2.611 -5.207 -13.922 1.00 64.69 93 ARG A C 1
ATOM 774 O O . ARG A 1 93 ? -2.489 -5.124 -12.698 1.00 64.69 93 ARG A O 1
ATOM 781 N N . PRO A 1 94 ? -3.668 -4.653 -14.546 1.00 69.12 94 PRO A N 1
ATOM 782 C CA . PRO A 1 94 ? -4.669 -3.858 -13.826 1.00 69.12 94 PRO A CA 1
ATOM 783 C C . PRO A 1 94 ? -5.441 -4.672 -12.771 1.00 69.12 94 PRO A C 1
ATOM 785 O O . PRO A 1 94 ? -5.959 -4.110 -11.812 1.00 69.12 94 PRO A O 1
ATOM 788 N N . VAL A 1 95 ? -5.469 -6.006 -12.891 1.00 75.06 95 VAL A N 1
ATOM 789 C CA . VAL A 1 95 ? -6.105 -6.913 -11.914 1.00 75.06 95 VAL A CA 1
ATOM 790 C C . VAL A 1 95 ? -5.493 -6.773 -10.513 1.00 75.06 95 VAL A C 1
ATOM 792 O O . VAL A 1 95 ? -6.199 -6.924 -9.518 1.00 75.06 95 VAL A O 1
ATOM 795 N N . VAL A 1 96 ? -4.207 -6.420 -10.413 1.00 79.38 96 VAL A N 1
ATOM 796 C CA . VAL A 1 96 ? -3.520 -6.219 -9.126 1.00 79.38 96 VAL A CA 1
ATOM 797 C C . VAL A 1 96 ? -4.119 -5.038 -8.356 1.00 79.38 96 VAL A C 1
ATOM 799 O O . VAL A 1 96 ? -4.171 -5.069 -7.130 1.00 79.38 96 VAL A O 1
ATOM 802 N N . ALA A 1 97 ? -4.664 -4.033 -9.048 1.00 80.75 97 ALA A N 1
ATOM 803 C CA . ALA A 1 97 ? -5.294 -2.889 -8.398 1.00 80.75 97 ALA A CA 1
ATOM 804 C C . ALA A 1 97 ? -6.550 -3.268 -7.606 1.00 80.75 97 ALA A C 1
ATOM 806 O O . ALA A 1 97 ? -6.790 -2.737 -6.523 1.00 80.75 97 ALA A O 1
ATOM 807 N N . ILE A 1 98 ? -7.320 -4.231 -8.115 1.00 85.31 98 ILE A N 1
ATOM 808 C CA . ILE A 1 98 ? -8.555 -4.697 -7.475 1.00 85.31 98 ILE A CA 1
ATOM 809 C C . ILE A 1 98 ? -8.246 -5.333 -6.113 1.00 85.31 98 ILE A C 1
ATOM 811 O O . ILE A 1 98 ? -8.981 -5.108 -5.153 1.00 85.31 98 ILE A O 1
ATOM 815 N N . PHE A 1 99 ? -7.133 -6.068 -6.004 1.00 86.56 99 PHE A N 1
ATOM 816 C CA . PHE A 1 99 ? -6.677 -6.647 -4.738 1.00 86.56 99 PHE A CA 1
ATOM 817 C C . PHE A 1 99 ? -6.418 -5.571 -3.675 1.00 86.56 99 PHE A C 1
ATOM 819 O O . PHE A 1 99 ? -6.921 -5.689 -2.558 1.00 86.56 99 PHE A O 1
ATOM 826 N N . TYR A 1 100 ? -5.701 -4.498 -4.026 1.00 85.25 100 TYR A N 1
ATOM 827 C CA . TYR A 1 100 ? -5.425 -3.400 -3.095 1.00 85.25 100 TYR A CA 1
ATOM 828 C C . TYR A 1 100 ? -6.696 -2.690 -2.642 1.00 85.25 100 TYR A C 1
ATOM 830 O O . TYR A 1 1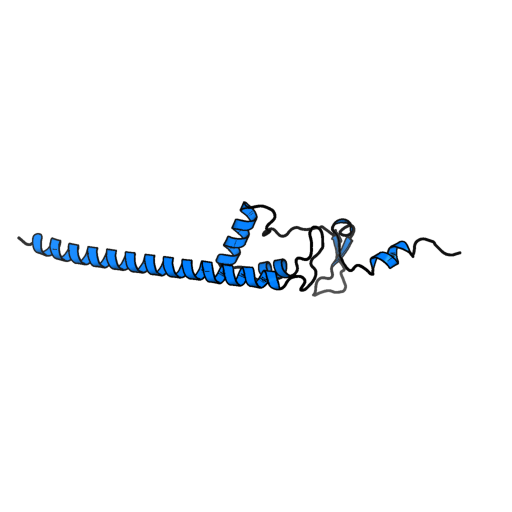00 ? -6.855 -2.429 -1.452 1.00 85.25 100 TYR A O 1
ATOM 838 N N . VAL A 1 101 ? -7.621 -2.413 -3.565 1.00 87.31 101 VAL A N 1
ATOM 839 C CA . VAL A 1 101 ? -8.896 -1.765 -3.224 1.00 87.31 101 VAL A CA 1
ATOM 840 C C . VAL A 1 101 ? -9.716 -2.650 -2.283 1.00 87.31 101 VAL A C 1
ATOM 842 O O . VAL A 1 101 ? -10.206 -2.164 -1.266 1.00 87.31 101 VAL A O 1
ATOM 845 N N . ALA A 1 102 ? -9.823 -3.951 -2.566 1.00 90.56 102 ALA A N 1
ATOM 846 C CA . ALA A 1 102 ? -10.532 -4.888 -1.698 1.00 90.56 102 ALA A CA 1
ATOM 847 C C . ALA A 1 102 ? -9.893 -4.977 -0.300 1.00 90.56 102 ALA A C 1
ATOM 849 O O . ALA A 1 102 ? -10.602 -4.911 0.703 1.00 90.56 102 ALA A O 1
ATOM 850 N N . TYR A 1 103 ? -8.561 -5.066 -0.226 1.00 90.50 103 TYR A N 1
ATOM 851 C CA . TYR A 1 103 ? -7.818 -5.066 1.035 1.00 90.50 103 TYR A CA 1
ATOM 852 C C . TYR A 1 103 ? -8.080 -3.796 1.856 1.00 90.50 103 TYR A C 1
ATOM 854 O O . TYR A 1 103 ? -8.427 -3.888 3.034 1.00 90.50 103 TYR A O 1
ATOM 862 N N . ILE A 1 104 ? -7.990 -2.622 1.224 1.00 89.31 104 ILE A N 1
ATOM 863 C CA . ILE A 1 104 ? -8.238 -1.328 1.870 1.00 89.31 104 ILE A CA 1
ATOM 864 C C . ILE A 1 104 ? -9.658 -1.264 2.439 1.00 89.31 104 ILE A C 1
ATOM 866 O O . ILE A 1 104 ? -9.834 -0.855 3.584 1.00 89.31 104 ILE A O 1
ATOM 870 N N . VAL A 1 105 ? -10.669 -1.706 1.683 1.00 91.06 105 VAL A N 1
ATOM 871 C CA . VAL A 1 105 ? -12.068 -1.718 2.147 1.00 91.06 105 VAL A CA 1
ATOM 872 C C . VAL A 1 105 ? -12.243 -2.622 3.368 1.00 91.06 105 VAL A C 1
ATOM 874 O O . VAL A 1 105 ? -12.874 -2.216 4.345 1.00 91.06 105 VAL A 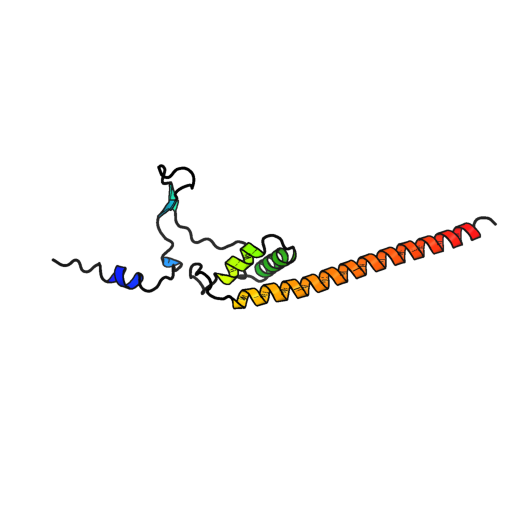O 1
ATOM 877 N N . VAL A 1 106 ? -11.667 -3.826 3.343 1.00 93.19 106 VAL A N 1
ATOM 878 C CA . VAL A 1 106 ? -11.757 -4.775 4.462 1.00 93.19 106 VAL A CA 1
ATOM 879 C C . VAL A 1 106 ? -11.080 -4.212 5.713 1.00 93.19 106 VAL A C 1
ATOM 881 O O . VAL A 1 106 ? -11.684 -4.210 6.786 1.00 93.19 106 VAL A O 1
ATOM 884 N N . VAL A 1 107 ? -9.856 -3.694 5.592 1.00 91.12 107 VAL A N 1
ATOM 885 C CA . VAL A 1 107 ? -9.121 -3.133 6.736 1.00 91.12 107 VAL A CA 1
ATOM 886 C C . VAL A 1 107 ? -9.803 -1.876 7.274 1.00 91.12 107 VAL A C 1
ATOM 888 O O . VAL A 1 107 ? -9.939 -1.738 8.489 1.00 91.12 107 VAL A O 1
ATOM 891 N N . ALA A 1 108 ? -10.303 -0.998 6.403 1.00 90.44 108 ALA A N 1
ATOM 892 C CA . ALA A 1 108 ? -11.050 0.188 6.814 1.00 90.44 108 ALA A CA 1
ATOM 893 C C . ALA A 1 108 ? -12.327 -0.180 7.584 1.00 90.44 108 ALA A C 1
ATOM 895 O O . ALA A 1 108 ? -12.622 0.436 8.608 1.00 90.44 108 ALA A O 1
ATOM 896 N N . PHE A 1 109 ? -13.050 -1.218 7.149 1.00 92.62 109 PHE A N 1
ATOM 897 C CA . PHE A 1 109 ? -14.222 -1.716 7.869 1.00 92.62 109 PHE A CA 1
ATOM 898 C C . PHE A 1 109 ? -13.863 -2.172 9.290 1.00 92.62 109 PHE A C 1
ATOM 900 O O . PHE A 1 109 ? -14.526 -1.783 10.252 1.00 92.62 109 PHE A O 1
ATOM 907 N N . PHE A 1 110 ? -12.775 -2.931 9.450 1.00 93.75 110 PHE A N 1
ATOM 908 C CA . PHE A 1 110 ? -12.292 -3.318 10.777 1.00 93.75 110 PHE A CA 1
ATOM 909 C C . PHE A 1 110 ? -11.840 -2.119 11.618 1.00 93.75 110 PHE A C 1
ATOM 911 O O . PHE A 1 110 ? -12.186 -2.059 12.796 1.00 93.75 110 PHE A O 1
ATOM 918 N N . MET A 1 111 ? -11.129 -1.150 11.035 1.00 90.62 111 MET A N 1
ATOM 919 C CA . MET A 1 111 ? -10.675 0.051 11.748 1.00 90.62 111 MET A CA 1
ATOM 920 C C . MET A 1 111 ? -11.844 0.872 12.297 1.00 90.62 111 MET A C 1
ATOM 922 O O . MET A 1 111 ? -11.818 1.269 13.461 1.00 90.62 111 MET A O 1
ATOM 926 N N . VAL A 1 112 ? -12.901 1.070 11.502 1.00 93.19 112 VAL A N 1
ATOM 927 C CA . VAL A 1 112 ? -14.118 1.760 11.960 1.00 93.19 112 VAL A CA 1
ATOM 928 C C . VAL A 1 112 ? -14.791 0.981 13.088 1.00 93.19 112 VAL A C 1
ATOM 930 O O . VAL A 1 112 ? -15.157 1.573 14.100 1.00 93.19 112 VAL A O 1
ATOM 933 N N . ASN A 1 113 ? -14.907 -0.343 12.963 1.00 93.19 113 ASN A N 1
ATOM 934 C CA . ASN A 1 113 ? -15.516 -1.173 14.005 1.00 93.19 113 ASN A CA 1
ATOM 935 C C . ASN A 1 113 ? -14.729 -1.130 15.322 1.00 93.19 113 ASN A C 1
ATOM 937 O O . ASN A 1 113 ? -15.331 -1.061 16.393 1.00 93.19 113 ASN A O 1
ATOM 941 N N . ILE A 1 114 ? -13.395 -1.129 15.253 1.00 94.19 114 ILE A N 1
ATOM 942 C CA . ILE A 1 114 ? -12.529 -0.984 16.430 1.00 94.19 114 ILE A CA 1
ATOM 943 C C . ILE A 1 114 ? -12.714 0.400 17.058 1.00 94.19 114 ILE A C 1
ATOM 945 O O . ILE A 1 114 ? -12.868 0.499 18.274 1.00 94.19 114 ILE A O 1
ATOM 949 N N . PHE A 1 115 ? -12.747 1.459 16.246 1.00 95.69 115 PHE A N 1
ATOM 950 C CA . PHE A 1 115 ? -12.944 2.824 16.730 1.00 95.69 115 PHE A CA 1
ATOM 951 C C . PHE A 1 115 ? -14.299 2.997 17.429 1.00 95.69 115 PHE A C 1
ATOM 953 O O . PHE A 1 115 ? -14.358 3.510 18.544 1.00 95.69 115 PHE A O 1
ATOM 960 N N . VAL A 1 116 ? -15.381 2.506 16.819 1.00 95.81 116 VAL A N 1
ATOM 961 C CA . VAL A 1 116 ? -16.726 2.536 17.413 1.00 95.81 116 VAL A CA 1
ATOM 962 C C . VAL A 1 116 ? -16.765 1.733 18.715 1.00 95.81 116 VAL A C 1
ATOM 964 O O . VAL A 1 116 ? -17.293 2.220 19.712 1.00 95.81 116 VAL A O 1
ATOM 967 N N . GLY A 1 117 ? -16.171 0.536 18.734 1.00 95.38 117 GLY A N 1
ATOM 968 C CA . GLY A 1 117 ? -16.085 -0.288 19.940 1.00 95.38 117 GLY A CA 1
ATOM 969 C C . GLY A 1 117 ? -15.346 0.414 21.080 1.00 95.38 117 GLY A C 1
ATOM 970 O O . GLY A 1 117 ? -15.837 0.432 22.205 1.00 95.38 117 GLY A O 1
ATOM 971 N N . PHE A 1 118 ? -14.210 1.047 20.782 1.00 95.19 118 PHE A N 1
ATOM 972 C CA . PHE A 1 118 ? -13.444 1.820 21.759 1.00 95.19 118 PHE A CA 1
ATOM 973 C C . PHE A 1 118 ? -14.264 2.978 22.341 1.00 95.19 118 PHE A C 1
ATOM 975 O O . PHE A 1 118 ? -14.386 3.090 23.558 1.00 95.19 118 PHE A O 1
ATOM 982 N N . VAL A 1 119 ? -14.892 3.782 21.479 1.00 95.00 119 VAL A N 1
ATOM 983 C CA . VAL A 1 119 ? -15.705 4.936 21.890 1.00 95.00 119 VAL A CA 1
ATOM 984 C C . VAL A 1 119 ? -16.876 4.513 22.785 1.00 95.00 119 VAL A C 1
ATOM 986 O O . VAL A 1 119 ? -17.110 5.141 23.816 1.00 95.00 119 VAL A O 1
ATOM 989 N N . ILE A 1 120 ? -17.588 3.434 22.438 1.00 93.88 120 ILE A N 1
ATOM 990 C CA . ILE A 1 120 ? -18.698 2.913 23.256 1.00 93.88 120 ILE A CA 1
ATOM 991 C C . ILE A 1 120 ? -18.203 2.496 24.645 1.00 93.88 120 ILE A C 1
ATOM 993 O O . ILE A 1 120 ? -18.824 2.859 25.644 1.00 93.88 120 ILE A O 1
ATOM 997 N N . VAL A 1 121 ? -17.087 1.763 24.716 1.00 94.31 121 VAL A N 1
ATOM 998 C CA . VAL A 1 121 ? -16.517 1.300 25.991 1.00 94.31 121 VAL A CA 1
ATOM 999 C C . VAL A 1 121 ? -16.121 2.480 26.877 1.00 94.31 121 VAL A C 1
ATOM 1001 O O . VAL A 1 121 ? -16.414 2.459 28.071 1.00 94.31 121 VAL A O 1
ATOM 1004 N N . THR A 1 122 ? -15.509 3.524 26.314 1.00 91.94 122 THR A N 1
ATOM 1005 C CA . THR A 1 122 ? -15.145 4.728 27.075 1.00 91.94 122 THR A CA 1
ATOM 1006 C C . THR A 1 122 ? -16.377 5.432 27.645 1.00 91.94 122 THR A C 1
ATOM 1008 O O . THR A 1 122 ? -16.416 5.698 28.844 1.00 91.94 122 THR A O 1
ATOM 1011 N N . PHE A 1 123 ? -17.424 5.651 26.841 1.00 91.00 123 PHE A N 1
ATOM 1012 C CA . PHE A 1 123 ? -18.656 6.288 27.327 1.00 91.00 123 PHE A CA 1
ATOM 1013 C C . PHE A 1 123 ? -19.380 5.465 28.398 1.00 91.00 123 PHE A C 1
ATOM 1015 O O . PHE A 1 123 ? -19.935 6.027 29.341 1.00 91.00 123 PHE A O 1
ATOM 1022 N N . GLN A 1 124 ? -19.371 4.135 28.279 1.00 89.69 124 GLN A N 1
ATOM 1023 C CA . GLN A 1 124 ? -19.938 3.257 29.304 1.00 89.69 124 GLN A CA 1
ATOM 1024 C C . GLN A 1 124 ? -19.155 3.346 30.618 1.00 89.69 124 GLN A C 1
ATOM 1026 O O . GLN A 1 124 ? -19.764 3.433 31.681 1.00 89.69 124 GLN A O 1
ATOM 1031 N N . GLN A 1 125 ? -17.820 3.381 30.556 1.00 90.38 125 GLN A N 1
ATOM 1032 C CA . G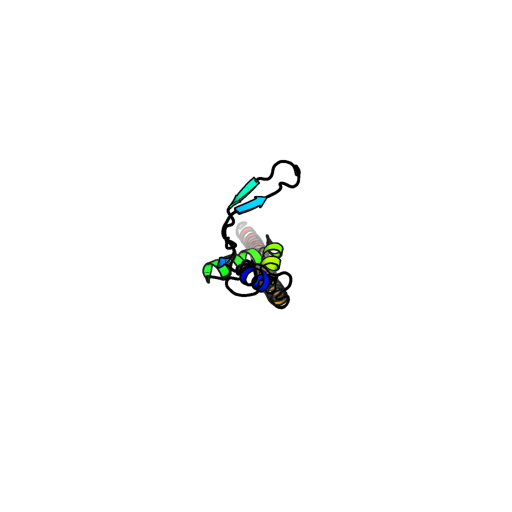LN A 1 125 ? -16.976 3.518 31.745 1.00 90.38 125 GLN A CA 1
ATOM 1033 C C . GLN A 1 125 ? -17.182 4.858 32.456 1.00 90.38 125 GLN A C 1
ATOM 1035 O O . GLN A 1 125 ? -17.286 4.875 33.681 1.00 90.38 125 GLN A O 1
ATOM 1040 N N . GLU A 1 126 ? -17.267 5.963 31.715 1.00 85.19 126 GLU A N 1
ATOM 1041 C CA . GLU A 1 126 ? -17.529 7.290 32.287 1.00 85.19 126 GLU A CA 1
ATOM 1042 C C . GLU A 1 126 ? -18.925 7.361 32.925 1.00 85.19 126 GLU A C 1
ATOM 1044 O O . GLU A 1 126 ? -19.056 7.800 34.069 1.00 85.19 126 GLU A O 1
ATOM 1049 N N . GLY A 1 127 ? -19.952 6.834 32.248 1.00 81.50 127 GLY A N 1
ATOM 1050 C CA . GLY A 1 127 ? -21.311 6.778 32.794 1.00 81.50 127 GLY A CA 1
ATOM 1051 C C . GLY A 1 127 ? -21.436 5.897 34.046 1.00 81.50 127 GLY A C 1
ATOM 1052 O O . GLY A 1 127 ? -22.124 6.264 35.000 1.00 81.50 127 GLY A O 1
ATOM 1053 N N . GLU A 1 128 ? -20.747 4.751 34.094 1.00 80.19 128 GLU A N 1
ATOM 1054 C CA . GLU A 1 128 ? -20.712 3.892 35.288 1.00 80.19 128 GLU A CA 1
ATOM 1055 C C . GLU A 1 128 ? -19.955 4.535 36.461 1.00 80.19 128 GLU A C 1
ATOM 1057 O O . GLU A 1 128 ? -20.323 4.332 37.624 1.00 80.19 128 GLU A O 1
ATOM 1062 N N . GLN A 1 129 ? -18.899 5.305 36.182 1.00 78.25 129 GLN A N 1
ATOM 1063 C CA . GLN A 1 129 ? -18.150 6.034 37.207 1.00 78.25 129 GLN A CA 1
ATOM 1064 C C . GLN A 1 129 ? -18.966 7.190 37.796 1.00 78.25 129 GLN A C 1
ATOM 1066 O O . GLN A 1 129 ? -18.982 7.350 39.018 1.00 78.25 129 GLN A O 1
ATOM 1071 N N . GLU A 1 130 ? -19.688 7.943 36.965 1.00 76.38 130 GLU A N 1
ATOM 1072 C CA . GLU A 1 130 ? -20.575 9.021 37.417 1.00 76.38 130 GLU A CA 1
ATOM 1073 C C . GLU A 1 130 ? -21.698 8.483 38.319 1.00 76.38 130 GLU A C 1
ATOM 1075 O O . GLU A 1 130 ? -21.936 9.010 39.409 1.00 76.38 130 GLU A O 1
ATOM 1080 N N . TYR A 1 131 ? -22.313 7.358 37.938 1.00 68.88 131 TYR A N 1
ATOM 1081 C CA . TYR A 1 131 ? -23.359 6.717 38.737 1.00 68.88 131 TYR A CA 1
ATOM 1082 C C . TYR A 1 131 ? -22.857 6.263 40.122 1.00 68.88 131 TYR A C 1
ATOM 1084 O O . TYR A 1 131 ? -23.499 6.544 41.138 1.00 68.88 131 TYR A O 1
ATOM 1092 N N . LYS A 1 132 ? -21.681 5.618 40.199 1.00 71.25 132 LYS A N 1
ATOM 1093 C CA . LYS A 1 132 ? -21.069 5.221 41.485 1.00 71.25 132 LYS A CA 1
ATOM 1094 C C . LYS A 1 132 ? -20.677 6.425 42.345 1.00 71.25 132 LYS A C 1
ATOM 1096 O O . LYS A 1 132 ? -20.793 6.355 43.568 1.00 71.25 132 LYS A O 1
ATOM 1101 N N . GLY A 1 133 ? -20.240 7.522 41.723 1.00 72.06 133 GLY A N 1
ATOM 1102 C CA . GLY A 1 133 ? -19.936 8.776 42.415 1.00 72.06 133 GLY A CA 1
ATOM 1103 C C . GLY A 1 133 ? -21.156 9.353 43.136 1.00 72.06 133 GLY A C 1
ATOM 1104 O O . GLY A 1 133 ? -21.067 9.697 44.314 1.00 72.06 133 GLY A O 1
ATOM 1105 N N . CYS A 1 134 ? -22.320 9.371 42.478 1.00 64.25 134 CYS A N 1
ATOM 1106 C CA . CYS A 1 134 ? -23.571 9.828 43.091 1.00 64.25 134 CYS A CA 1
ATOM 1107 C C . CYS A 1 134 ? -24.067 8.928 44.239 1.00 64.25 134 CYS A C 1
ATOM 1109 O O . CYS A 1 134 ? -24.734 9.413 45.156 1.00 64.25 134 CYS A O 1
ATOM 1111 N N . GLU A 1 135 ? -23.792 7.621 44.191 1.00 65.00 135 GLU A N 1
ATOM 1112 C CA . GLU A 1 135 ? -24.192 6.675 45.244 1.00 65.00 135 GLU A CA 1
ATOM 1113 C C . GLU A 1 135 ? -23.290 6.777 46.489 1.00 65.00 135 GLU A C 1
ATOM 1115 O O . GLU A 1 135 ? -23.775 6.691 47.619 1.00 65.00 135 GLU A O 1
ATOM 1120 N N . LEU A 1 136 ? -21.989 7.021 46.301 1.00 61.22 136 LEU A N 1
ATOM 1121 C CA . LEU A 1 136 ? -21.042 7.250 47.397 1.00 61.22 136 LEU A CA 1
ATOM 1122 C C . LEU A 1 136 ? -21.278 8.596 48.094 1.00 61.22 136 LEU A C 1
ATOM 1124 O O . LEU A 1 136 ? -21.247 8.632 49.321 1.00 61.22 136 LEU A O 1
ATOM 1128 N N . ASP A 1 137 ? -21.579 9.665 47.349 1.00 60.88 137 ASP A N 1
ATOM 1129 C CA . ASP A 1 137 ? -21.861 10.987 47.933 1.00 60.88 137 ASP A CA 1
ATOM 1130 C C . ASP A 1 137 ? -23.085 10.938 48.867 1.00 60.88 137 ASP A C 1
ATOM 1132 O O . ASP A 1 137 ? -23.028 11.406 49.998 1.00 60.88 137 ASP A O 1
ATOM 1136 N N . LYS A 1 138 ? -24.159 10.233 48.476 1.00 60.69 138 LYS A N 1
ATOM 1137 C CA . LYS A 1 138 ? -25.352 10.038 49.328 1.00 60.69 138 LYS A CA 1
ATOM 1138 C C . LYS A 1 138 ? -25.089 9.222 50.596 1.00 60.69 138 LYS A C 1
ATOM 1140 O O . LYS A 1 138 ? -25.776 9.429 51.593 1.00 60.69 138 LYS A O 1
ATOM 1145 N N . ASN A 1 139 ? -24.121 8.307 50.564 1.00 61.00 139 ASN A N 1
ATOM 1146 C CA . ASN A 1 139 ? -23.783 7.439 51.696 1.00 61.00 139 ASN A CA 1
ATOM 1147 C C . ASN A 1 139 ? -22.710 8.031 52.628 1.00 61.00 139 ASN A C 1
ATOM 1149 O O . ASN A 1 139 ? -22.417 7.426 53.657 1.00 61.00 139 ASN A O 1
ATOM 1153 N N . GLN A 1 140 ? -22.129 9.192 52.301 1.00 59.09 140 GLN A N 1
ATOM 1154 C CA . GLN A 1 140 ? -21.120 9.866 53.131 1.00 59.09 140 GLN A CA 1
ATOM 1155 C C . GLN A 1 140 ? -21.640 11.099 53.893 1.00 59.09 140 GLN A C 1
ATOM 1157 O O . GLN A 1 140 ? -20.876 11.700 54.644 1.00 59.09 140 GLN A O 1
ATOM 1162 N N . VAL A 1 141 ? -22.930 11.450 53.775 1.00 57.50 141 VAL A N 1
ATOM 1163 C CA . VAL A 1 141 ? -23.561 12.563 54.529 1.00 57.50 141 VAL A CA 1
ATOM 1164 C C . VAL A 1 141 ? -24.409 12.092 55.730 1.00 57.50 141 VAL A C 1
ATOM 1166 O O . VAL A 1 141 ? -25.328 12.793 56.151 1.00 57.50 141 VAL A O 1
ATOM 1169 N N . GLY A 1 142 ? -24.134 10.900 56.272 1.00 46.94 142 GLY A N 1
ATOM 1170 C CA . GLY A 1 142 ? -24.790 10.347 57.469 1.00 46.94 142 GLY A CA 1
ATOM 1171 C C . GLY A 1 142 ? -23.990 10.556 58.746 1.00 46.94 142 GLY A C 1
ATOM 1172 O O . GLY A 1 142 ? -22.777 10.257 58.717 1.00 46.94 142 GLY A O 1
#

Organism: Rodentolepis nana (NCBI:txid102285)

Radius of gyration: 28.92 Å; chains: 1; bounding box: 58×35×104 Å

InterPro domains:
  IPR005821 Ion transport domain [PF00520] (42-130)
  IPR050599 Voltage-dependent calcium channel alpha-1 subunit [PTHR45628] (23-140)

pLDDT: mean 74.15, std 16.88, range [29.27, 95.81]

Secondary structure (DSSP, 8-state):
---TTHHHHHTTSSS---BGGG--SEEEEEETTEEEEEEEEE------SS-SSSHHHHHHHHHHHHTTSSHHHHHHHHHT--STTBPP-TTS-THHHHHHHHHHHHHHHHHHHHHHHHHHHHHHHHHHHHHHHHHHHHHS--

Sequence (142 aa):
MHSPNSLGVTRLIENNWVQLFFCRGYYIRYESEDTDQPELMERRWLNYPLNFDNVPNGLLTLFVASTFEGWPSLLYQSIDSYAEDHGKVYNCRPVVAIFYVAYIVVVAFFMVNIFVGFVIVTFQQEGEQEYKGCELDKNQVG